Protein AF-A0A964W5Y8-F1 (afdb_monomer_lite)

Foldseek 3Di:
DPFDKDWQWWWDAPFKIKTWIWTDDPVRDTDIWIWIQGPVVLAIDTDDDDDPDDDDDDPDGHDPPCPDPDQAWDWDQDPNDTTIIGTDDSVPPDPSNVVNVVVVVVVVVD

Sequence (110 aa):
MTKECEIVYYLDNHDLAIIEVEQGSSNGLRNILWFVYHKTTQTISRFSFRPKNGARGRKIKKGFLRLTQNPGKYSIEIDTQLLDFTEQHPHNVPVGAKQNIEKYLLNAVV

pLDDT: mean 74.06, std 17.83, range [37.59, 93.69]

Secondary structure (DSSP, 8-state):
----EEEEEEEE-SSEEEEEEEE--TTS--EEEEEEEETTTTEEEEE----SS--PPPS--S-S----SS--EEEEEETTEEEEEEE--GGGS-HHHHHHHHHHHHHTT-

Structure (mmCIF, N/CA/C/O backbone):
data_AF-A0A964W5Y8-F1
#
_entry.id   AF-A0A964W5Y8-F1
#
loop_
_atom_site.group_PDB
_atom_site.id
_atom_site.type_symbol
_atom_site.label_atom_id
_atom_site.label_alt_id
_atom_site.label_comp_id
_atom_site.label_asym_id
_atom_site.label_entity_id
_atom_site.label_seq_id
_atom_site.pdbx_PDB_ins_code
_atom_site.Cartn_x
_atom_site.Cartn_y
_atom_site.Cartn_z
_atom_site.occupancy
_atom_site.B_iso_or_equiv
_atom_site.auth_seq_id
_atom_site.auth_comp_id
_atom_site.auth_asym_id
_atom_site.auth_atom_id
_atom_site.pdbx_PDB_model_num
ATOM 1 N N . MET A 1 1 ? 22.808 -10.531 -0.322 1.00 40.03 1 MET A N 1
ATOM 2 C CA . MET A 1 1 ? 22.417 -9.453 -1.255 1.00 40.03 1 MET A CA 1
ATOM 3 C C . MET A 1 1 ? 21.064 -8.929 -0.814 1.00 40.03 1 MET A C 1
ATOM 5 O O . MET A 1 1 ? 20.073 -9.634 -0.958 1.00 40.03 1 MET A O 1
ATOM 9 N N . THR A 1 2 ? 21.031 -7.755 -0.192 1.00 48.47 2 THR A N 1
ATOM 10 C CA . THR A 1 2 ? 19.792 -7.033 0.113 1.00 48.47 2 THR A CA 1
ATOM 11 C C . THR A 1 2 ? 19.124 -6.694 -1.214 1.00 48.47 2 THR A C 1
ATOM 13 O O . THR A 1 2 ? 19.706 -5.996 -2.038 1.00 48.47 2 THR A O 1
ATOM 16 N N . LYS A 1 3 ? 17.948 -7.269 -1.479 1.00 56.50 3 LYS A N 1
ATOM 17 C CA . LYS A 1 3 ? 17.172 -6.931 -2.676 1.00 56.50 3 LYS A CA 1
ATOM 18 C C . LYS A 1 3 ? 16.825 -5.445 -2.595 1.00 56.50 3 LYS A C 1
ATOM 20 O O . LYS A 1 3 ? 16.163 -5.040 -1.642 1.00 56.50 3 LYS A O 1
ATOM 25 N N . GLU A 1 4 ? 17.286 -4.650 -3.556 1.00 69.06 4 GLU A N 1
ATOM 26 C CA . GLU A 1 4 ? 16.912 -3.238 -3.655 1.00 69.06 4 GLU A CA 1
ATOM 27 C C . GLU A 1 4 ? 15.387 -3.141 -3.783 1.00 69.06 4 GLU A C 1
ATOM 29 O O . GLU A 1 4 ? 14.785 -3.811 -4.628 1.00 69.06 4 GLU A O 1
ATOM 34 N N . CYS A 1 5 ? 14.761 -2.368 -2.897 1.00 75.75 5 CYS A N 1
ATOM 35 C CA . CYS A 1 5 ? 13.323 -2.129 -2.893 1.00 75.75 5 CYS A CA 1
ATOM 36 C C . CYS A 1 5 ? 13.071 -0.625 -3.035 1.00 75.75 5 CYS A C 1
ATOM 38 O O . CYS A 1 5 ? 13.659 0.169 -2.303 1.00 75.75 5 CYS A O 1
ATOM 40 N N . GLU A 1 6 ? 12.195 -0.238 -3.959 1.00 82.88 6 GLU A N 1
ATOM 41 C CA . GLU A 1 6 ? 11.818 1.153 -4.226 1.00 82.88 6 GLU A CA 1
ATOM 42 C C . GLU A 1 6 ? 10.302 1.299 -4.050 1.00 82.88 6 GLU A C 1
ATOM 44 O O . GLU A 1 6 ? 9.528 0.493 -4.567 1.00 82.88 6 GLU A O 1
ATOM 49 N N . ILE A 1 7 ? 9.852 2.325 -3.322 1.00 83.50 7 ILE A N 1
ATOM 50 C CA . ILE A 1 7 ? 8.432 2.696 -3.316 1.00 83.50 7 ILE A CA 1
ATOM 51 C C . ILE A 1 7 ? 8.158 3.478 -4.597 1.00 83.50 7 ILE A C 1
ATOM 53 O O . ILE A 1 7 ? 8.746 4.537 -4.815 1.00 83.50 7 ILE A O 1
ATOM 57 N N . VAL A 1 8 ? 7.246 2.973 -5.422 1.00 82.44 8 VAL A N 1
ATOM 58 C CA . VAL A 1 8 ? 7.000 3.505 -6.772 1.00 82.44 8 VAL A CA 1
ATOM 59 C C . VAL A 1 8 ? 5.618 4.132 -6.935 1.00 82.44 8 VAL A C 1
ATOM 61 O O . VAL A 1 8 ? 5.401 4.869 -7.899 1.00 82.44 8 VAL A O 1
ATOM 64 N N . TYR A 1 9 ? 4.700 3.886 -5.995 1.00 84.06 9 TYR A N 1
ATOM 65 C CA . TYR A 1 9 ? 3.364 4.477 -5.998 1.00 84.06 9 TYR A CA 1
ATOM 66 C C . TYR A 1 9 ? 2.822 4.664 -4.581 1.00 84.06 9 TYR A C 1
ATOM 68 O O . TYR A 1 9 ? 3.043 3.815 -3.714 1.00 84.06 9 TYR A O 1
ATOM 76 N N . TYR A 1 10 ? 2.115 5.772 -4.354 1.00 88.50 10 TYR A N 1
ATOM 77 C CA . TYR A 1 10 ? 1.538 6.116 -3.060 1.00 88.50 10 TYR A CA 1
ATOM 78 C C . TYR A 1 10 ? 0.201 6.840 -3.240 1.00 88.50 10 TYR A C 1
ATOM 80 O O . TYR A 1 10 ? 0.139 7.945 -3.782 1.00 88.50 10 TYR A O 1
ATOM 88 N N . LEU A 1 11 ? -0.859 6.195 -2.765 1.00 89.88 11 LEU A N 1
ATOM 89 C CA . LEU A 1 11 ? -2.195 6.756 -2.645 1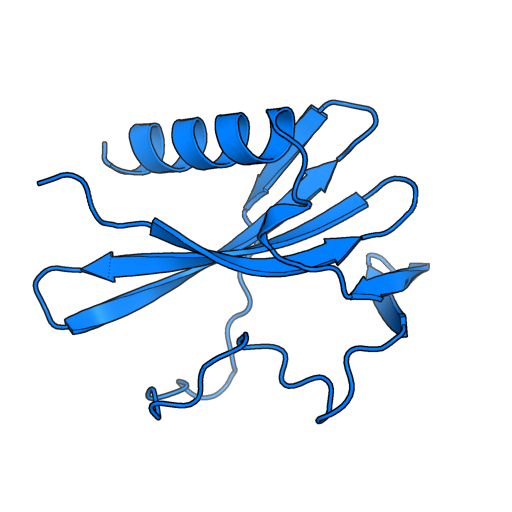.00 89.88 11 LEU A CA 1
ATOM 90 C C . LEU A 1 11 ? -2.518 6.971 -1.179 1.00 89.88 11 LEU A C 1
ATOM 92 O O . LEU A 1 11 ? -2.393 6.048 -0.373 1.00 89.88 11 LEU A O 1
ATOM 96 N N . ASP A 1 12 ? -2.979 8.170 -0.859 1.00 91.56 12 ASP A N 1
ATOM 97 C CA . ASP A 1 12 ? -3.261 8.568 0.508 1.00 91.56 12 ASP A CA 1
ATOM 98 C C . ASP A 1 12 ? -4.730 8.943 0.708 1.00 91.56 12 ASP A C 1
ATOM 100 O O . ASP A 1 12 ? -5.296 9.726 -0.055 1.00 91.56 12 ASP A O 1
ATOM 104 N N . ASN A 1 13 ? -5.336 8.392 1.753 1.00 91.94 13 ASN A N 1
ATOM 105 C CA . ASN A 1 13 ? -6.650 8.745 2.282 1.00 91.94 13 ASN A CA 1
ATOM 106 C C . ASN A 1 13 ? -6.500 9.087 3.778 1.00 91.94 13 ASN A C 1
ATOM 108 O O . ASN A 1 13 ? -5.456 8.847 4.378 1.00 91.94 13 ASN A O 1
ATOM 112 N N . HIS A 1 14 ? -7.516 9.679 4.406 1.00 89.44 14 HIS A N 1
ATOM 113 C CA . HIS A 1 14 ? -7.458 10.072 5.818 1.00 89.44 14 HIS A CA 1
ATOM 114 C C . HIS A 1 14 ? -7.106 8.922 6.785 1.00 89.44 14 HIS A C 1
ATOM 116 O O . HIS A 1 14 ? -6.340 9.162 7.716 1.00 89.44 14 HIS A O 1
ATOM 122 N N . ASP A 1 15 ? -7.594 7.697 6.552 1.00 90.69 15 ASP A N 1
ATOM 123 C CA . ASP A 1 15 ? -7.361 6.542 7.442 1.00 90.69 15 ASP A CA 1
ATOM 124 C C . ASP A 1 15 ? -6.430 5.480 6.831 1.00 90.69 15 ASP A C 1
ATOM 126 O O . ASP A 1 15 ? -5.667 4.814 7.534 1.00 90.69 15 ASP A O 1
ATOM 130 N N . LEU A 1 16 ? -6.431 5.355 5.503 1.00 92.00 16 LEU A N 1
ATOM 131 C CA . LEU A 1 16 ? -5.698 4.314 4.785 1.00 92.00 16 LEU A CA 1
ATOM 132 C C . LEU A 1 16 ? -4.692 4.900 3.799 1.00 92.00 16 LEU A C 1
ATOM 134 O O . LEU A 1 16 ? -4.885 5.974 3.235 1.00 92.00 16 LEU A O 1
ATOM 138 N N . ALA A 1 17 ? -3.640 4.140 3.530 1.00 91.94 17 ALA A N 1
ATOM 139 C CA . ALA A 1 17 ? -2.705 4.399 2.448 1.00 91.94 17 ALA A CA 1
ATOM 140 C C . ALA A 1 17 ? -2.488 3.131 1.624 1.00 91.94 17 ALA A C 1
ATOM 142 O O . ALA A 1 17 ? -2.314 2.049 2.183 1.00 91.94 17 ALA A O 1
ATOM 143 N N . ILE A 1 18 ? -2.457 3.265 0.300 1.00 90.94 18 ILE A N 1
ATOM 144 C CA . ILE A 1 18 ? -2.112 2.175 -0.614 1.00 90.94 18 ILE A CA 1
ATOM 145 C C . ILE A 1 18 ? -0.731 2.461 -1.192 1.00 90.94 18 ILE A C 1
ATOM 147 O O . ILE A 1 18 ? -0.478 3.535 -1.738 1.00 90.94 18 ILE A O 1
ATOM 151 N N . ILE A 1 19 ? 0.173 1.496 -1.049 1.00 90.31 19 ILE A N 1
ATOM 152 C CA . ILE A 1 19 ? 1.588 1.653 -1.376 1.00 90.31 19 ILE A CA 1
ATOM 153 C C . ILE A 1 19 ? 2.012 0.523 -2.312 1.00 90.31 19 ILE A C 1
ATOM 155 O O . ILE A 1 19 ? 1.815 -0.655 -2.003 1.00 90.31 19 ILE A O 1
ATOM 159 N N . GLU A 1 20 ? 2.623 0.887 -3.437 1.00 87.25 20 GLU A N 1
ATOM 160 C CA . GLU A 1 20 ? 3.270 -0.057 -4.348 1.00 87.25 20 GLU A CA 1
ATOM 161 C C . GLU A 1 20 ? 4.782 -0.034 -4.133 1.00 87.25 20 GLU A C 1
ATOM 163 O O . GLU A 1 20 ? 5.422 1.023 -4.149 1.00 87.25 20 GLU A O 1
ATOM 168 N N . VAL A 1 21 ? 5.348 -1.224 -3.968 1.00 84.75 21 VAL A N 1
ATOM 169 C CA . VAL A 1 21 ? 6.778 -1.447 -3.784 1.00 84.75 21 VAL A CA 1
ATOM 170 C C . VAL A 1 21 ? 7.290 -2.319 -4.919 1.00 84.75 21 VAL A C 1
ATOM 172 O O . VAL A 1 21 ? 6.787 -3.420 -5.154 1.00 84.75 21 VAL A O 1
ATOM 175 N N . GLU A 1 22 ? 8.323 -1.837 -5.596 1.00 81.00 22 GLU A N 1
ATOM 176 C CA . GLU A 1 22 ? 9.092 -2.600 -6.566 1.00 81.00 22 GLU A CA 1
ATOM 177 C C . GLU A 1 22 ? 10.291 -3.238 -5.857 1.00 81.00 22 GLU A C 1
ATOM 179 O O . GLU A 1 22 ? 11.125 -2.545 -5.281 1.00 81.00 22 GLU A O 1
ATOM 184 N N . GLN A 1 23 ? 10.382 -4.566 -5.900 1.00 76.31 23 GLN A N 1
ATOM 185 C CA . GLN A 1 23 ? 11.525 -5.326 -5.405 1.00 76.31 23 GLN A CA 1
ATOM 186 C C . GLN A 1 23 ? 12.340 -5.859 -6.587 1.00 76.31 23 GLN A C 1
ATOM 188 O O . GLN A 1 23 ? 11.848 -6.644 -7.410 1.00 76.31 23 GLN A O 1
ATOM 193 N N . GLY A 1 24 ? 13.613 -5.469 -6.649 1.00 63.66 24 GLY A N 1
ATOM 194 C CA . GLY A 1 24 ? 14.572 -6.015 -7.601 1.00 63.66 24 GLY A CA 1
ATOM 195 C C . GLY A 1 24 ? 14.876 -7.490 -7.315 1.00 63.66 24 GLY A C 1
ATOM 196 O O . GLY A 1 24 ? 15.020 -7.901 -6.160 1.00 63.66 24 GLY A O 1
ATOM 197 N N . SER A 1 25 ? 15.006 -8.305 -8.366 1.00 60.28 25 SER A N 1
ATOM 198 C CA . SER A 1 25 ? 15.627 -9.630 -8.265 1.00 60.28 25 SER A CA 1
ATOM 199 C C . SER A 1 25 ? 16.859 -9.727 -9.156 1.00 60.28 25 SER A C 1
ATOM 201 O O . SER A 1 25 ? 16.931 -9.099 -10.215 1.00 60.28 25 SER A O 1
ATOM 203 N N . SER A 1 26 ? 17.805 -10.570 -8.740 1.00 54.12 26 SER A N 1
ATOM 204 C CA . SER A 1 26 ? 19.036 -10.889 -9.473 1.00 54.12 26 SER A CA 1
ATOM 205 C C . SER A 1 26 ? 18.789 -11.417 -10.890 1.00 54.12 26 SER A C 1
ATOM 207 O O . SER A 1 26 ? 19.679 -11.349 -11.728 1.00 54.12 26 SER A O 1
ATOM 209 N N . ASN A 1 27 ? 17.580 -11.912 -11.175 1.00 54.28 27 ASN A N 1
ATOM 210 C CA . ASN A 1 27 ? 17.240 -12.584 -12.430 1.00 54.28 27 ASN A CA 1
ATOM 211 C C . ASN A 1 27 ? 16.431 -11.681 -13.381 1.00 54.28 27 ASN A C 1
ATOM 213 O O . ASN A 1 27 ? 15.794 -12.170 -14.311 1.00 54.28 27 ASN A O 1
ATOM 217 N N . GLY A 1 28 ? 16.388 -10.368 -13.129 1.00 49.44 28 GLY A N 1
ATOM 218 C CA . GLY A 1 28 ? 15.680 -9.394 -13.970 1.00 49.44 28 GLY A CA 1
ATOM 219 C C . GLY A 1 28 ? 14.154 -9.389 -13.810 1.00 49.44 28 GLY A C 1
ATOM 220 O O . GLY A 1 28 ? 13.487 -8.504 -14.349 1.00 49.44 28 GLY A O 1
ATOM 221 N N . LEU A 1 29 ? 13.588 -10.324 -13.039 1.00 50.94 29 LEU A N 1
ATOM 222 C CA . LEU A 1 29 ? 12.179 -10.300 -12.656 1.00 50.94 29 LEU A CA 1
ATOM 223 C C . LEU A 1 29 ? 11.981 -9.263 -11.549 1.00 50.94 29 LEU A C 1
ATOM 225 O O . LEU A 1 29 ? 12.498 -9.423 -10.443 1.00 50.94 29 LEU A O 1
ATOM 229 N N . ARG A 1 30 ? 11.245 -8.197 -11.861 1.00 66.56 30 ARG A N 1
ATOM 230 C CA . ARG A 1 30 ? 10.791 -7.188 -10.898 1.00 66.56 30 ARG A CA 1
ATOM 231 C C . ARG A 1 30 ? 9.541 -7.726 -10.219 1.00 66.56 30 ARG A C 1
ATOM 233 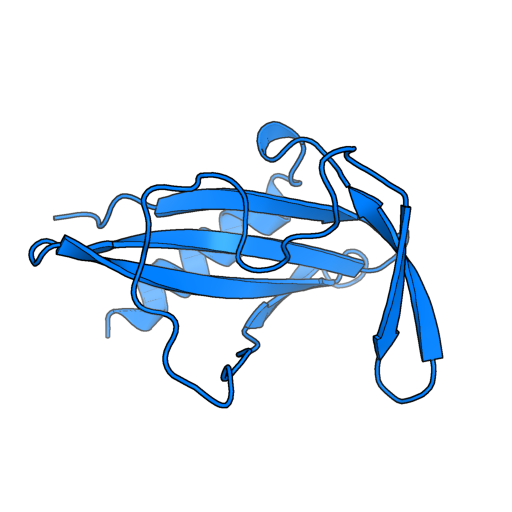O O . ARG A 1 30 ? 8.548 -7.994 -10.896 1.00 66.56 30 ARG A O 1
ATOM 240 N N . ASN A 1 31 ? 9.612 -7.943 -8.910 1.00 73.19 31 ASN A N 1
ATOM 241 C CA . ASN A 1 31 ? 8.447 -8.346 -8.136 1.00 73.19 31 ASN A CA 1
ATOM 242 C C . ASN A 1 31 ? 7.747 -7.085 -7.634 1.00 73.19 31 ASN A C 1
ATOM 244 O O . ASN A 1 31 ? 8.401 -6.218 -7.060 1.00 73.19 31 ASN A O 1
ATOM 248 N N . ILE A 1 32 ? 6.441 -6.976 -7.857 1.00 77.38 32 ILE A N 1
ATOM 249 C CA . ILE A 1 32 ? 5.664 -5.820 -7.413 1.00 77.38 32 ILE A CA 1
ATOM 250 C C . ILE A 1 32 ? 4.741 -6.255 -6.286 1.00 77.38 32 ILE A C 1
ATOM 252 O O . ILE A 1 32 ? 3.974 -7.212 -6.413 1.00 77.38 32 ILE A O 1
ATOM 256 N N . LEU A 1 33 ? 4.850 -5.548 -5.169 1.00 83.75 33 LEU A N 1
ATOM 257 C CA . LEU A 1 33 ? 4.124 -5.817 -3.942 1.00 83.75 33 LEU A CA 1
ATOM 258 C C . LEU A 1 33 ? 3.234 -4.628 -3.616 1.00 83.75 33 LEU A C 1
ATOM 260 O O . LEU A 1 33 ? 3.657 -3.478 -3.698 1.00 83.75 33 LEU A O 1
ATOM 264 N N . TRP A 1 34 ? 2.005 -4.932 -3.223 1.00 86.56 34 TRP A N 1
ATOM 265 C CA . TRP A 1 34 ? 1.019 -3.942 -2.839 1.00 86.56 34 TRP A CA 1
ATOM 266 C C . TRP A 1 34 ? 0.695 -4.072 -1.360 1.00 86.56 34 TRP A C 1
ATOM 268 O O . TRP A 1 34 ? 0.466 -5.175 -0.848 1.00 86.56 34 TRP A O 1
ATOM 278 N N . PHE A 1 35 ? 0.660 -2.931 -0.687 1.00 90.19 35 PHE A N 1
ATOM 279 C CA . PHE A 1 35 ? 0.396 -2.843 0.736 1.00 90.19 35 PHE A CA 1
ATOM 280 C C . PHE A 1 35 ? -0.718 -1.847 1.026 1.00 90.19 35 PHE A C 1
ATOM 282 O O . PHE A 1 35 ? -0.777 -0.781 0.416 1.00 90.19 35 PHE A O 1
ATOM 289 N N . VAL A 1 36 ? -1.563 -2.196 1.991 1.00 91.88 36 VAL A N 1
ATOM 290 C CA . VAL A 1 36 ? -2.463 -1.265 2.668 1.00 91.88 36 VAL A CA 1
ATOM 291 C C . VAL A 1 36 ? -1.851 -0.942 4.021 1.00 91.88 36 VAL A C 1
ATOM 293 O O . VAL A 1 36 ? -1.570 -1.847 4.808 1.00 91.88 36 VAL A O 1
ATOM 296 N N . TYR A 1 37 ? -1.625 0.338 4.282 1.00 93.69 37 TYR A N 1
ATOM 297 C CA . TYR A 1 37 ? -1.205 0.849 5.576 1.00 93.69 37 TYR A CA 1
ATOM 298 C C . TYR A 1 37 ? -2.396 1.501 6.276 1.00 93.69 37 TYR A C 1
ATOM 300 O O . TYR A 1 37 ? -2.989 2.442 5.751 1.00 93.69 37 TYR A O 1
ATOM 308 N N . HIS A 1 38 ? -2.730 1.000 7.462 1.00 93.19 38 HIS A N 1
ATOM 309 C CA . HIS A 1 38 ? -3.763 1.559 8.326 1.00 93.19 38 HIS A CA 1
ATOM 310 C C . HIS A 1 38 ? -3.114 2.584 9.254 1.00 93.19 38 HIS A C 1
ATOM 312 O O . HIS A 1 38 ? -2.288 2.223 10.096 1.00 93.19 38 HIS A O 1
ATOM 318 N N . LYS A 1 39 ? -3.457 3.865 9.100 1.00 92.06 39 LYS A N 1
ATOM 319 C CA . LYS A 1 39 ? -2.794 4.960 9.825 1.00 92.06 39 LYS A CA 1
ATOM 320 C C . LYS A 1 39 ? -3.113 4.934 11.315 1.00 92.06 39 LYS A C 1
ATOM 322 O O . LYS A 1 39 ? -2.213 5.137 12.126 1.00 92.06 39 LYS A O 1
ATOM 327 N N . THR A 1 40 ? -4.363 4.628 11.662 1.00 90.69 40 THR A N 1
ATOM 328 C CA . THR A 1 40 ? -4.842 4.590 13.051 1.00 90.69 40 THR A CA 1
ATOM 329 C C . THR A 1 40 ? -4.131 3.515 13.875 1.00 90.69 40 THR A C 1
ATOM 331 O O . THR A 1 40 ? -3.640 3.783 14.968 1.00 90.69 40 THR A O 1
ATOM 334 N N . THR A 1 41 ? -4.020 2.300 13.338 1.00 92.38 41 THR A N 1
ATOM 335 C CA . THR A 1 41 ? -3.370 1.165 14.015 1.00 92.38 41 THR A CA 1
ATOM 336 C C . THR A 1 41 ? -1.873 1.072 13.728 1.00 92.38 41 THR A C 1
ATOM 338 O O . THR A 1 41 ? -1.185 0.256 14.334 1.00 92.38 41 THR A O 1
ATOM 341 N N . GLN A 1 42 ? -1.366 1.875 12.788 1.00 91.62 42 GLN A N 1
ATOM 342 C CA . GLN A 1 42 ? -0.010 1.795 12.248 1.00 91.62 42 GLN A CA 1
ATOM 343 C C . GLN A 1 42 ? 0.380 0.380 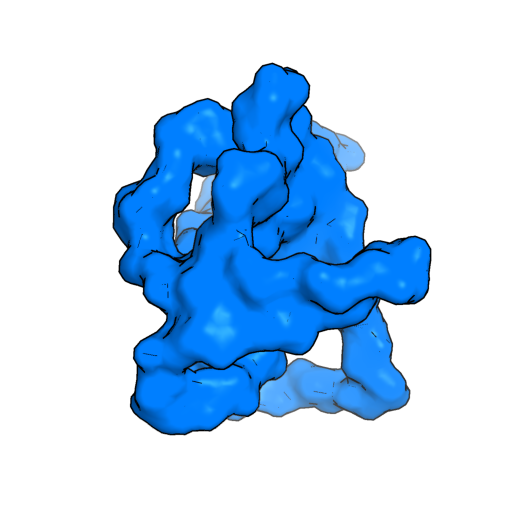11.801 1.00 91.62 42 GLN A C 1
ATOM 345 O O . GLN A 1 42 ? 1.521 -0.048 11.980 1.00 91.62 42 GLN A O 1
ATOM 350 N N . THR A 1 43 ? -0.556 -0.355 11.202 1.00 90.62 43 THR A N 1
ATOM 351 C CA . THR A 1 43 ? -0.331 -1.719 10.709 1.00 90.62 43 THR A CA 1
ATOM 352 C C . THR A 1 43 ? -0.263 -1.754 9.191 1.00 90.62 43 THR A C 1
ATOM 354 O O . THR A 1 43 ? -0.794 -0.880 8.507 1.00 90.62 43 THR A O 1
ATOM 357 N N . ILE A 1 44 ? 0.402 -2.778 8.655 1.00 91.44 44 ILE A N 1
ATOM 358 C CA . ILE A 1 44 ? 0.472 -3.014 7.218 1.00 91.44 44 ILE A CA 1
ATOM 359 C C . ILE A 1 44 ? -0.073 -4.391 6.861 1.00 91.44 44 ILE A C 1
ATOM 361 O O . ILE A 1 44 ? 0.236 -5.382 7.522 1.00 91.44 44 ILE A O 1
ATOM 365 N N . SER A 1 45 ? -0.839 -4.443 5.780 1.00 89.62 45 SER A N 1
ATOM 366 C CA . SER A 1 45 ? -1.401 -5.666 5.221 1.00 89.62 45 SER A CA 1
ATOM 367 C C . SER A 1 45 ? -0.978 -5.779 3.766 1.00 89.62 45 SER A C 1
ATOM 369 O O . SER A 1 45 ? -1.133 -4.836 2.988 1.00 89.62 45 SER A O 1
ATOM 371 N N . ARG A 1 46 ? -0.432 -6.933 3.372 1.00 87.25 46 ARG A N 1
ATOM 372 C CA . ARG A 1 46 ? -0.152 -7.204 1.959 1.00 87.25 46 ARG A CA 1
ATOM 373 C C . ARG A 1 46 ? -1.449 -7.582 1.264 1.00 87.25 46 ARG A C 1
ATOM 375 O O . ARG A 1 46 ? -2.179 -8.442 1.752 1.00 87.25 46 ARG A O 1
ATOM 382 N N . PHE A 1 47 ? -1.670 -7.038 0.079 1.00 78.31 47 PHE A N 1
ATOM 383 C CA . PHE A 1 47 ? -2.707 -7.529 -0.816 1.00 78.31 47 PHE A CA 1
ATOM 384 C C . PHE A 1 47 ? -2.119 -7.823 -2.196 1.00 78.31 47 PHE A C 1
ATOM 386 O O . PHE A 1 47 ? -0.955 -7.541 -2.482 1.00 78.31 47 PHE A O 1
ATOM 393 N N . SER A 1 48 ? -2.865 -8.536 -3.033 1.00 68.25 48 SER A N 1
ATOM 394 C CA . SER A 1 48 ? -2.367 -8.987 -4.333 1.00 68.25 48 SER A CA 1
ATOM 395 C C . SER A 1 48 ? -3.393 -8.710 -5.414 1.00 68.25 48 SER A C 1
ATOM 397 O O . SER A 1 48 ? -4.436 -9.357 -5.459 1.00 68.25 48 SER A O 1
ATOM 399 N N . PHE A 1 49 ? -3.053 -7.814 -6.337 1.00 63.34 49 PHE A N 1
ATOM 400 C CA . PHE A 1 49 ? -3.713 -7.762 -7.632 1.00 63.34 49 PHE A CA 1
ATOM 401 C C . PHE A 1 49 ? -3.190 -8.918 -8.484 1.00 63.34 49 PHE A C 1
ATOM 403 O O . PHE A 1 49 ? -2.010 -8.959 -8.832 1.00 63.34 49 PHE A O 1
ATOM 410 N N . ARG A 1 50 ? -4.053 -9.874 -8.833 1.00 50.94 50 ARG A N 1
ATOM 411 C CA . ARG A 1 50 ? -3.753 -10.822 -9.912 1.00 50.94 50 ARG A CA 1
ATOM 412 C C . ARG A 1 50 ? -4.369 -10.275 -11.197 1.00 50.94 50 ARG A C 1
ATOM 414 O O . ARG A 1 50 ? -5.578 -10.422 -11.374 1.00 50.94 50 ARG A O 1
ATOM 421 N N . PRO A 1 51 ? -3.594 -9.640 -12.095 1.00 48.44 51 PRO A N 1
ATOM 422 C CA . PRO A 1 51 ? -4.120 -9.318 -13.410 1.00 48.44 51 PRO A CA 1
ATOM 423 C C . PRO A 1 51 ? -4.515 -10.627 -14.099 1.00 48.44 51 PRO A C 1
ATOM 425 O O . PRO A 1 51 ? -3.742 -11.584 -14.118 1.00 48.44 51 PRO A O 1
ATOM 428 N N . LYS A 1 52 ? -5.730 -10.673 -14.657 1.00 44.06 52 LYS A N 1
ATOM 429 C CA . LYS A 1 52 ? -6.280 -11.872 -15.316 1.00 44.06 52 LYS A CA 1
ATOM 430 C C . LYS A 1 52 ? -5.381 -12.380 -16.456 1.00 44.06 52 LYS A C 1
ATOM 432 O O . LYS A 1 52 ? -5.380 -13.571 -16.732 1.00 44.06 52 LYS A O 1
ATOM 437 N N . ASN A 1 53 ? -4.579 -11.491 -17.052 1.00 45.31 53 ASN A N 1
ATOM 438 C CA . ASN A 1 53 ? -3.599 -11.793 -18.089 1.00 45.31 53 ASN A CA 1
ATOM 439 C C . ASN A 1 53 ? -2.226 -11.243 -17.673 1.00 45.31 53 ASN A C 1
ATOM 441 O O . ASN A 1 53 ? -2.097 -10.052 -17.394 1.00 45.31 53 ASN A O 1
ATOM 445 N N . GLY A 1 54 ? -1.215 -12.116 -17.609 1.00 44.28 54 GLY A N 1
ATOM 446 C CA . GLY A 1 54 ? 0.124 -11.811 -17.101 1.00 44.28 54 GLY A CA 1
ATOM 447 C C . GLY A 1 54 ? 0.730 -10.556 -17.726 1.00 44.28 54 GLY A C 1
ATOM 448 O O . GLY A 1 54 ? 1.044 -10.522 -18.917 1.00 44.28 54 GLY A O 1
ATOM 449 N N . ALA A 1 55 ? 0.911 -9.519 -16.913 1.00 47.94 55 ALA A N 1
ATOM 450 C CA . ALA A 1 55 ? 1.510 -8.279 -17.360 1.00 47.94 55 ALA A CA 1
ATOM 451 C C . ALA A 1 55 ? 3.022 -8.481 -17.547 1.00 47.94 55 ALA A C 1
ATOM 453 O O . ALA A 1 55 ? 3.801 -8.459 -16.596 1.00 47.94 55 ALA A O 1
ATOM 454 N N . ARG A 1 56 ? 3.446 -8.725 -18.791 1.00 45.25 56 ARG A N 1
ATOM 455 C CA . ARG A 1 56 ? 4.867 -8.735 -19.160 1.00 45.25 56 ARG A CA 1
ATOM 456 C C . ARG A 1 56 ? 5.368 -7.293 -19.220 1.00 45.25 56 ARG A C 1
ATOM 458 O O . ARG A 1 56 ? 4.855 -6.482 -19.991 1.00 45.25 56 ARG A O 1
ATOM 465 N N . GLY A 1 57 ? 6.357 -6.994 -18.379 1.00 43.84 57 GLY A N 1
ATOM 466 C CA . GLY A 1 57 ? 6.905 -5.660 -18.163 1.00 43.84 57 GLY A CA 1
ATOM 467 C C . GLY A 1 57 ? 7.386 -4.982 -19.446 1.00 43.84 57 GLY A C 1
ATOM 468 O O . GLY A 1 57 ? 8.341 -5.418 -20.085 1.00 43.84 57 GLY A O 1
ATOM 469 N N . ARG A 1 58 ? 6.752 -3.858 -19.785 1.00 37.81 58 ARG A N 1
ATOM 470 C CA . ARG A 1 58 ? 7.390 -2.792 -20.564 1.00 37.81 58 ARG A CA 1
ATOM 471 C C . ARG A 1 58 ? 8.073 -1.840 -19.580 1.00 37.81 58 ARG A C 1
ATOM 473 O O . ARG A 1 58 ? 7.550 -1.623 -18.492 1.00 37.81 58 ARG A O 1
ATOM 480 N N . LYS A 1 59 ? 9.213 -1.252 -19.972 1.00 42.16 59 LYS A N 1
ATOM 481 C CA . LYS A 1 59 ? 9.883 -0.143 -19.261 1.00 42.16 59 LYS A CA 1
ATOM 482 C C . LYS A 1 59 ? 8.978 1.099 -19.245 1.00 42.16 59 LYS A C 1
ATOM 484 O O . LYS A 1 59 ? 9.194 2.042 -19.997 1.00 42.16 59 LYS A O 1
ATOM 489 N N . ILE A 1 60 ? 7.935 1.081 -18.430 1.00 39.47 60 ILE A N 1
ATOM 490 C CA . ILE A 1 60 ? 7.037 2.209 -18.215 1.00 39.47 60 ILE A CA 1
ATOM 491 C C . ILE A 1 60 ? 7.030 2.398 -16.701 1.00 39.47 60 I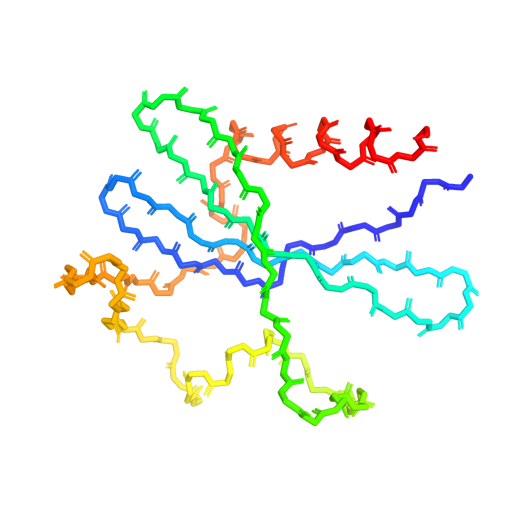LE A C 1
ATOM 493 O O . ILE A 1 60 ? 6.417 1.617 -15.984 1.00 39.47 60 ILE A O 1
ATOM 497 N N . LYS A 1 61 ? 7.827 3.353 -16.207 1.00 46.94 61 LYS A N 1
ATOM 498 C CA . LYS A 1 61 ? 7.839 3.711 -14.782 1.00 46.94 61 LYS A CA 1
ATOM 499 C C . LYS A 1 61 ? 6.486 4.325 -14.382 1.00 46.94 61 LYS A C 1
ATOM 501 O O . LYS A 1 61 ? 5.869 5.004 -15.202 1.00 46.94 61 LYS A O 1
ATOM 506 N N . LYS A 1 62 ? 6.162 4.150 -13.092 1.00 44.78 62 LYS A N 1
ATOM 507 C CA . LYS A 1 62 ? 4.962 4.533 -12.318 1.00 44.78 62 LYS A CA 1
ATOM 508 C C . LYS A 1 62 ? 3.824 3.516 -12.351 1.00 44.78 62 LYS A C 1
ATOM 510 O O . LYS A 1 62 ? 2.919 3.650 -13.162 1.00 44.78 62 LYS A O 1
ATOM 515 N N . GLY A 1 63 ? 3.893 2.570 -11.416 1.00 50.12 63 GLY A N 1
ATOM 516 C CA . GLY A 1 63 ? 2.761 1.816 -10.886 1.00 50.12 63 GLY A CA 1
ATOM 517 C C . GLY A 1 63 ? 2.023 0.881 -11.849 1.00 50.12 63 GLY A C 1
ATOM 518 O O . GLY A 1 63 ? 1.836 1.170 -13.030 1.00 50.12 63 GLY A O 1
ATOM 519 N N . PHE A 1 64 ? 1.524 -0.250 -11.354 1.00 52.56 64 PHE A N 1
ATOM 520 C CA . PHE A 1 64 ? 0.579 -1.062 -12.134 1.00 52.56 64 PHE A CA 1
ATOM 521 C C . PHE A 1 64 ? -0.784 -0.373 -12.293 1.00 52.56 64 PHE A C 1
ATOM 523 O O . PHE A 1 64 ? -1.465 -0.604 -13.297 1.00 52.56 64 PHE A O 1
ATOM 530 N N . LEU A 1 65 ? -1.170 0.510 -11.360 1.00 54.47 65 LEU A N 1
ATOM 531 C CA . LEU A 1 65 ? -2.300 1.409 -11.582 1.00 54.47 65 LEU A CA 1
ATOM 532 C C . LEU A 1 65 ? -1.874 2.543 -12.515 1.00 54.47 65 LEU A C 1
ATOM 534 O O . LEU A 1 65 ? -1.363 3.581 -12.105 1.00 54.47 65 LEU A O 1
ATOM 538 N N . ARG A 1 66 ? -2.140 2.347 -13.806 1.00 51.16 66 ARG A N 1
ATOM 539 C CA . ARG A 1 66 ? -2.081 3.401 -14.819 1.00 51.16 66 ARG A CA 1
ATOM 540 C C . ARG A 1 66 ? -3.285 4.338 -14.659 1.00 51.16 66 ARG A C 1
ATOM 542 O O . ARG A 1 66 ? -4.173 4.373 -15.509 1.00 51.16 66 ARG A O 1
ATOM 549 N N . LEU A 1 67 ? -3.344 5.080 -13.559 1.00 49.59 67 LEU A N 1
ATOM 550 C CA . LEU A 1 67 ? -4.396 6.061 -13.331 1.00 49.59 67 LEU A CA 1
ATOM 551 C C . LEU A 1 67 ? -4.061 7.380 -14.041 1.00 49.59 67 LEU A C 1
ATOM 553 O O . LEU A 1 67 ? -3.739 8.389 -13.440 1.00 49.59 67 LEU A O 1
ATOM 557 N N . THR A 1 68 ? -4.160 7.364 -15.370 1.00 46.34 68 THR A N 1
ATOM 558 C CA . THR A 1 68 ? -3.996 8.537 -16.252 1.00 46.34 68 THR A CA 1
ATOM 559 C C . THR A 1 68 ? -2.625 9.241 -16.173 1.00 46.34 68 THR A C 1
ATOM 561 O O . THR A 1 68 ? -1.747 8.884 -15.398 1.00 46.34 68 THR A O 1
ATOM 564 N N . GLN A 1 69 ? -2.373 10.192 -17.079 1.00 49.53 69 GLN A N 1
ATOM 565 C CA . GLN A 1 69 ? -1.095 10.922 -17.154 1.00 49.53 69 GLN A CA 1
ATOM 566 C C . GLN A 1 69 ? -0.973 12.038 -16.104 1.00 49.53 69 GLN A C 1
ATOM 568 O O . GLN A 1 69 ? 0.098 12.629 -15.972 1.00 49.53 69 GLN A O 1
ATOM 573 N N . ASN A 1 70 ? -2.043 12.300 -15.351 1.00 52.94 70 ASN A N 1
ATOM 574 C CA . ASN A 1 70 ? -2.118 13.372 -14.372 1.00 52.94 70 ASN A CA 1
ATOM 575 C C . ASN A 1 70 ? -2.249 12.755 -12.972 1.00 52.94 70 ASN A C 1
ATOM 577 O O . ASN A 1 70 ? -3.262 12.100 -12.731 1.00 52.94 70 ASN A O 1
ATOM 581 N N . PRO A 1 71 ? -1.282 12.951 -12.055 1.00 60.75 71 PRO A N 1
ATOM 582 C CA . PRO A 1 71 ? -1.461 12.562 -10.658 1.00 60.75 71 PRO A CA 1
ATOM 583 C C . PRO A 1 71 ? -2.748 13.203 -10.122 1.00 60.75 71 PRO A C 1
ATOM 585 O O . PRO A 1 71 ? -2.900 14.426 -10.167 1.00 60.75 71 PRO A O 1
ATOM 588 N N . GLY A 1 72 ? -3.703 12.369 -9.707 1.00 71.88 72 GLY A N 1
ATOM 589 C CA . GLY A 1 72 ? -5.088 12.776 -9.474 1.00 71.88 72 GLY A CA 1
ATOM 590 C C . GLY A 1 72 ? -5.688 12.265 -8.166 1.00 71.88 72 GLY A C 1
ATOM 591 O O . GLY A 1 72 ? -5.046 11.579 -7.370 1.00 71.88 72 GLY A O 1
ATOM 592 N N . LYS A 1 73 ? -6.948 12.645 -7.942 1.00 80.38 73 LYS A N 1
ATOM 593 C CA . LYS A 1 73 ? -7.814 12.043 -6.923 1.00 80.38 73 LYS A CA 1
ATOM 594 C C . LYS A 1 73 ? -8.497 10.818 -7.524 1.00 80.38 73 LYS A C 1
ATOM 596 O O . LYS A 1 73 ? -8.932 10.874 -8.674 1.00 80.38 73 LYS A O 1
ATOM 601 N N . TYR A 1 74 ? -8.614 9.748 -6.752 1.00 80.50 74 TYR A N 1
ATOM 602 C CA . TYR A 1 74 ? -9.166 8.472 -7.195 1.00 80.50 74 TYR A CA 1
ATOM 603 C C . TYR A 1 74 ? -10.150 7.939 -6.179 1.00 80.50 74 TYR A C 1
ATOM 605 O O . TYR A 1 74 ? -9.857 7.951 -4.994 1.00 80.50 74 TYR A O 1
ATOM 613 N N . SER A 1 75 ? -11.262 7.394 -6.642 1.00 79.88 75 SER A N 1
ATOM 614 C CA . SER A 1 75 ? -12.204 6.690 -5.781 1.00 79.88 75 SER A CA 1
ATOM 615 C C . SER A 1 75 ? -12.003 5.187 -5.966 1.00 79.88 75 SER A C 1
ATOM 617 O O . SER A 1 75 ? -12.035 4.687 -7.092 1.00 79.88 75 SER A O 1
ATOM 619 N N . ILE A 1 76 ? -11.745 4.469 -4.876 1.00 80.12 76 ILE A N 1
ATOM 620 C CA . ILE A 1 76 ? -11.526 3.020 -4.861 1.00 80.12 76 ILE A CA 1
ATOM 621 C C . ILE A 1 76 ? -12.628 2.394 -4.018 1.00 80.12 76 ILE A C 1
ATOM 623 O O . ILE A 1 76 ? -12.829 2.779 -2.870 1.00 80.12 76 ILE A O 1
ATOM 627 N N . GLU A 1 77 ? -13.340 1.427 -4.589 1.00 79.94 77 GLU A N 1
ATOM 628 C CA . GLU A 1 77 ? -14.325 0.640 -3.855 1.00 79.94 77 GLU A CA 1
ATOM 629 C C . GLU A 1 77 ? -13.627 -0.481 -3.073 1.00 79.94 77 GLU A C 1
ATOM 631 O O . GLU A 1 77 ? -12.929 -1.315 -3.657 1.00 79.94 77 GLU A O 1
ATOM 636 N N . ILE A 1 78 ? -13.808 -0.495 -1.753 1.00 76.38 78 ILE A N 1
ATOM 637 C CA . ILE A 1 78 ? -13.311 -1.526 -0.836 1.00 76.38 78 ILE A CA 1
ATOM 638 C C . ILE A 1 78 ? -14.495 -1.977 0.015 1.00 76.38 78 ILE A C 1
ATOM 640 O O . ILE A 1 78 ? -15.129 -1.150 0.663 1.00 76.38 78 ILE A O 1
ATOM 644 N N . ASP A 1 79 ? -14.819 -3.271 -0.004 1.00 80.62 79 ASP A N 1
ATOM 645 C CA . ASP A 1 79 ? -15.930 -3.846 0.769 1.00 80.62 79 ASP A CA 1
ATOM 646 C C . ASP A 1 79 ? -17.246 -3.058 0.617 1.00 80.62 79 ASP A C 1
ATOM 648 O O . ASP A 1 79 ? -17.926 -2.759 1.596 1.00 80.62 79 ASP A O 1
ATOM 652 N N . THR A 1 80 ? -17.603 -2.701 -0.624 1.00 81.31 80 THR A N 1
ATOM 653 C CA . THR A 1 80 ? -18.786 -1.891 -1.004 1.00 81.31 80 THR A CA 1
ATOM 654 C C . THR A 1 80 ? -18.769 -0.423 -0.557 1.00 81.31 80 THR A C 1
ATOM 656 O O . THR A 1 80 ? -19.718 0.316 -0.819 1.00 81.31 80 THR A O 1
ATOM 659 N N . GLN A 1 81 ? -17.689 0.037 0.078 1.00 80.44 81 GLN A N 1
ATOM 660 C CA . GLN A 1 81 ? -17.477 1.441 0.418 1.00 80.44 81 GLN A CA 1
ATOM 661 C C . GLN A 1 81 ? -16.602 2.116 -0.632 1.00 80.44 81 GLN A C 1
ATOM 663 O O . GLN A 1 81 ? -15.515 1.639 -0.951 1.00 80.44 81 GLN A O 1
ATOM 668 N N . LEU A 1 82 ? -17.053 3.259 -1.143 1.00 84.56 82 LEU A N 1
ATOM 669 C CA . LEU A 1 82 ? -16.261 4.079 -2.050 1.00 84.56 82 LEU A CA 1
ATOM 670 C C . LEU A 1 82 ? -15.373 5.031 -1.239 1.00 84.56 82 LEU A C 1
ATOM 672 O O . LEU A 1 82 ? -15.878 5.899 -0.528 1.00 84.56 82 LEU A O 1
ATOM 676 N N . LEU A 1 83 ? -14.056 4.860 -1.342 1.00 85.25 83 LEU A N 1
ATOM 677 C CA . LEU A 1 83 ? -13.065 5.644 -0.608 1.00 85.25 83 LEU A CA 1
ATOM 678 C C . LEU A 1 83 ? -12.239 6.511 -1.556 1.00 85.25 83 LEU A C 1
ATOM 680 O O . LEU A 1 83 ? -11.662 6.012 -2.521 1.00 85.25 83 LEU A O 1
ATOM 684 N N . ASP A 1 84 ? -12.128 7.799 -1.240 1.00 88.31 84 ASP A N 1
ATOM 685 C CA . ASP A 1 84 ? -11.352 8.748 -2.037 1.00 88.31 84 ASP A CA 1
ATOM 686 C C . ASP A 1 84 ? -9.890 8.814 -1.585 1.00 88.31 84 ASP A C 1
ATOM 688 O O . ASP A 1 84 ? -9.574 9.145 -0.444 1.00 88.31 84 ASP A O 1
ATOM 692 N N . PHE A 1 85 ? -8.978 8.562 -2.508 1.00 89.06 85 PHE A N 1
ATOM 693 C CA . PHE A 1 85 ? -7.539 8.657 -2.349 1.00 89.06 85 PHE A CA 1
ATOM 694 C C . PHE A 1 85 ? -6.976 9.811 -3.174 1.00 89.06 85 PHE A C 1
ATOM 696 O O . PHE A 1 85 ? -7.501 10.178 -4.223 1.00 89.06 85 PHE A O 1
ATOM 703 N N . THR A 1 86 ? -5.860 10.364 -2.722 1.00 89.00 86 THR A N 1
ATOM 704 C CA . THR A 1 86 ? -5.071 11.351 -3.462 1.00 89.00 86 THR A CA 1
ATOM 705 C C . THR A 1 86 ? -3.704 10.765 -3.774 1.00 89.00 86 THR A C 1
ATOM 707 O O . THR A 1 86 ? -3.045 10.231 -2.881 1.00 89.00 86 THR A O 1
ATOM 710 N N . GLU A 1 87 ? -3.261 10.869 -5.026 1.00 87.12 87 GLU A N 1
ATOM 711 C CA . GLU A 1 87 ? -1.884 10.525 -5.377 1.00 87.12 87 GLU A CA 1
ATOM 712 C C . GLU A 1 87 ? -0.890 11.453 -4.686 1.00 87.12 87 GLU A C 1
ATOM 714 O O . GLU A 1 87 ? -1.036 12.676 -4.700 1.00 87.12 87 GLU A O 1
ATOM 719 N N . GLN A 1 88 ? 0.149 10.865 -4.109 1.00 86.62 88 GLN A N 1
ATOM 720 C CA . GLN A 1 88 ? 1.200 11.582 -3.407 1.00 86.62 88 GLN A CA 1
ATOM 721 C C . GLN A 1 88 ? 2.573 11.171 -3.938 1.00 86.62 88 GLN A C 1
ATOM 723 O O . GLN A 1 88 ? 2.760 10.096 -4.510 1.00 86.62 88 GLN A O 1
ATOM 728 N N . HIS A 1 89 ? 3.574 12.024 -3.717 1.00 85.44 89 HIS A N 1
ATOM 729 C CA . HIS A 1 89 ? 4.949 11.674 -4.058 1.00 85.44 89 HIS A CA 1
ATOM 730 C C . HIS A 1 89 ? 5.427 10.497 -3.179 1.00 85.44 89 HIS A C 1
ATOM 732 O O . HIS A 1 89 ? 5.265 10.577 -1.961 1.00 85.44 89 HIS A O 1
ATOM 738 N N . PRO A 1 90 ? 6.083 9.446 -3.717 1.00 85.62 90 PRO A N 1
ATOM 739 C CA . PRO A 1 90 ? 6.552 8.298 -2.923 1.00 85.62 90 PRO A CA 1
ATOM 740 C C . PRO A 1 90 ? 7.441 8.651 -1.718 1.00 85.62 90 PRO A C 1
ATOM 742 O O . PRO A 1 90 ? 7.445 7.965 -0.698 1.00 85.62 90 PRO A O 1
ATOM 745 N N . HIS A 1 91 ? 8.179 9.760 -1.793 1.00 85.44 91 HIS A N 1
ATOM 746 C CA . HIS A 1 91 ? 8.975 10.258 -0.665 1.00 85.44 91 HIS A CA 1
ATOM 747 C C . HIS A 1 91 ? 8.127 10.670 0.549 1.00 85.44 91 HIS A C 1
ATOM 749 O O . HIS A 1 91 ? 8.614 10.541 1.675 1.00 85.44 91 HIS A O 1
ATOM 755 N N . ASN A 1 92 ? 6.865 11.059 0.333 1.00 89.81 92 ASN A N 1
ATOM 756 C CA . ASN A 1 92 ? 5.924 11.499 1.366 1.00 89.81 92 ASN A CA 1
ATOM 757 C C . ASN A 1 92 ? 5.312 10.337 2.162 1.00 89.81 92 ASN A C 1
ATOM 759 O O . ASN A 1 92 ? 4.526 10.582 3.075 1.00 89.81 92 ASN A O 1
ATOM 763 N N . VAL A 1 93 ? 5.645 9.081 1.840 1.00 89.62 93 VAL A N 1
ATOM 764 C CA . VAL A 1 93 ? 5.179 7.934 2.628 1.00 89.62 93 VAL A CA 1
ATOM 765 C C . VAL A 1 93 ? 5.647 8.080 4.088 1.00 89.62 93 VAL A C 1
ATOM 767 O O . VAL A 1 93 ? 6.844 8.319 4.315 1.00 89.62 93 VAL A O 1
ATOM 770 N N . PRO A 1 94 ? 4.747 7.912 5.079 1.00 91.00 94 PRO A N 1
ATOM 771 C CA . PRO A 1 94 ? 5.082 8.020 6.495 1.00 91.00 94 PRO A CA 1
ATOM 772 C C . PRO A 1 94 ? 6.211 7.075 6.912 1.00 91.00 94 PRO A C 1
ATOM 774 O O . PRO A 1 94 ? 6.295 5.938 6.445 1.00 91.00 94 PRO A O 1
ATOM 777 N N . VAL A 1 95 ? 7.053 7.516 7.850 1.00 90.38 95 VAL A N 1
ATOM 778 C CA . VAL A 1 95 ? 8.187 6.720 8.356 1.00 90.38 95 VAL A CA 1
ATOM 779 C C . VAL A 1 95 ? 7.723 5.373 8.922 1.00 90.38 95 VAL A C 1
ATOM 781 O O . VAL A 1 95 ? 8.313 4.349 8.592 1.00 90.38 95 VAL A O 1
ATOM 784 N N . GLY A 1 96 ? 6.626 5.349 9.688 1.00 89.31 96 GLY A N 1
ATOM 785 C CA . GLY A 1 96 ? 6.074 4.104 10.236 1.00 89.31 96 GLY A CA 1
ATOM 786 C C . GLY A 1 96 ? 5.629 3.112 9.155 1.00 89.31 96 GLY A C 1
ATOM 787 O O . GLY A 1 96 ? 5.851 1.910 9.285 1.00 89.31 96 GLY A O 1
ATOM 788 N N . ALA A 1 97 ? 5.082 3.601 8.038 1.00 90.81 97 ALA A N 1
ATOM 789 C CA . ALA A 1 97 ? 4.741 2.750 6.901 1.00 90.81 97 ALA A CA 1
ATOM 790 C C . ALA A 1 97 ? 6.001 2.152 6.254 1.00 90.81 97 ALA A C 1
ATOM 792 O O . ALA A 1 97 ? 6.042 0.946 6.016 1.00 90.81 97 ALA A O 1
ATOM 793 N N . LYS A 1 98 ? 7.054 2.958 6.041 1.00 89.94 98 LYS A N 1
ATOM 794 C CA . LYS A 1 98 ? 8.347 2.486 5.502 1.00 89.94 98 LYS A CA 1
ATOM 795 C C . LYS A 1 98 ? 8.957 1.391 6.382 1.00 89.94 98 LYS A C 1
ATOM 797 O O . LYS A 1 98 ? 9.275 0.319 5.878 1.00 89.94 98 LYS A O 1
ATOM 802 N N . GLN A 1 99 ? 9.012 1.614 7.695 1.00 90.81 99 GLN A N 1
ATOM 803 C CA . GLN A 1 99 ? 9.539 0.644 8.663 1.00 90.81 99 GLN A CA 1
ATOM 804 C C . GLN A 1 99 ? 8.749 -0.673 8.664 1.00 90.81 99 GLN A C 1
ATOM 806 O O . GLN A 1 99 ? 9.332 -1.757 8.708 1.00 90.81 99 GLN A O 1
ATOM 811 N N . ASN A 1 100 ? 7.418 -0.601 8.577 1.00 90.50 100 ASN A N 1
ATOM 812 C CA . ASN A 1 100 ? 6.576 -1.793 8.504 1.00 90.50 100 ASN A CA 1
ATOM 813 C C . ASN A 1 100 ? 6.763 -2.571 7.194 1.00 90.50 100 ASN A C 1
ATOM 815 O O . ASN A 1 100 ? 6.803 -3.802 7.226 1.00 90.50 100 ASN A O 1
ATOM 819 N N . ILE A 1 101 ? 6.910 -1.873 6.061 1.00 89.56 101 ILE A N 1
ATOM 820 C CA . ILE A 1 101 ? 7.247 -2.487 4.767 1.00 89.56 101 ILE A CA 1
ATOM 821 C C . ILE A 1 101 ? 8.593 -3.203 4.871 1.00 89.56 101 ILE A C 1
ATOM 823 O O . ILE A 1 101 ? 8.683 -4.381 4.540 1.00 89.56 101 ILE A O 1
ATOM 827 N N . GLU A 1 102 ? 9.627 -2.528 5.371 1.00 87.81 102 GLU A N 1
ATOM 828 C CA . GLU A 1 102 ? 10.965 -3.105 5.536 1.00 87.81 102 GLU A CA 1
ATOM 829 C C . GLU A 1 102 ? 10.933 -4.356 6.420 1.00 87.81 102 GLU A C 1
ATOM 831 O O . GLU A 1 102 ? 11.437 -5.408 6.025 1.00 87.81 102 GLU A O 1
ATOM 836 N N . LYS A 1 103 ? 10.257 -4.286 7.574 1.00 87.62 103 LYS A N 1
ATOM 837 C CA . LYS A 1 103 ? 10.069 -5.433 8.473 1.00 87.62 103 LYS A CA 1
ATOM 838 C C . LYS A 1 103 ? 9.355 -6.595 7.780 1.00 87.62 103 LYS A C 1
ATOM 840 O O . LYS A 1 103 ? 9.764 -7.744 7.942 1.00 87.62 103 LYS A O 1
ATOM 845 N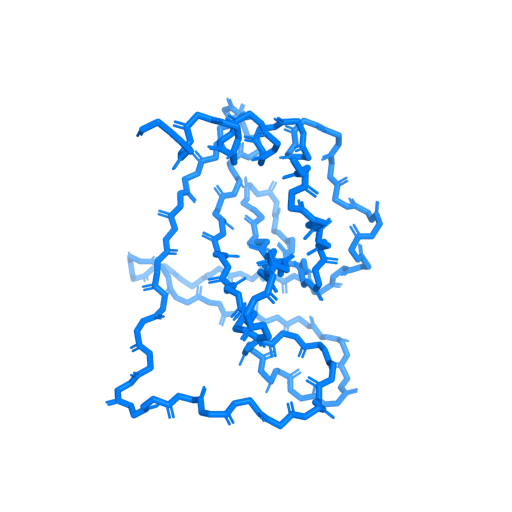 N . TYR A 1 104 ? 8.303 -6.315 7.008 1.00 86.25 104 TYR A N 1
ATOM 846 C CA . TYR A 1 104 ? 7.598 -7.338 6.234 1.00 86.25 104 TYR A CA 1
ATOM 847 C C . TYR A 1 104 ? 8.534 -8.013 5.226 1.00 86.25 104 TYR A C 1
ATOM 849 O O . TYR A 1 104 ? 8.587 -9.239 5.153 1.00 86.25 104 TYR A O 1
ATOM 857 N N . LEU A 1 105 ? 9.295 -7.220 4.470 1.00 82.44 105 LEU A N 1
ATOM 858 C CA . LEU A 1 105 ? 10.200 -7.717 3.436 1.00 82.44 105 LEU A CA 1
ATOM 859 C C . LEU A 1 105 ? 11.365 -8.530 4.008 1.00 82.44 105 LEU A C 1
ATOM 861 O O . LEU A 1 105 ? 11.788 -9.482 3.361 1.00 82.44 105 LEU A O 1
ATOM 865 N N . LEU A 1 106 ? 11.857 -8.194 5.203 1.00 81.62 106 LEU A N 1
ATOM 866 C CA . LEU A 1 106 ? 12.876 -8.982 5.902 1.00 81.62 106 LEU A CA 1
ATOM 867 C C . LEU A 1 106 ? 12.332 -10.343 6.358 1.00 81.62 106 LEU A C 1
ATOM 869 O O . LEU A 1 106 ? 12.993 -11.362 6.174 1.00 81.62 106 LEU A O 1
ATOM 873 N N . ASN A 1 107 ? 11.114 -10.370 6.905 1.00 76.81 107 ASN A N 1
ATOM 874 C CA . ASN A 1 107 ? 10.503 -11.594 7.431 1.00 76.81 107 ASN A CA 1
ATOM 875 C C . ASN A 1 107 ? 9.941 -12.516 6.338 1.00 76.81 107 ASN A C 1
ATOM 877 O O . ASN A 1 107 ? 9.830 -13.716 6.554 1.00 76.81 107 ASN A O 1
ATOM 881 N N . ALA A 1 108 ? 9.597 -11.982 5.163 1.00 63.72 108 ALA A N 1
ATOM 882 C CA . ALA A 1 108 ? 9.105 -12.761 4.024 1.00 63.72 108 ALA A CA 1
ATOM 883 C C . ALA A 1 108 ? 10.211 -13.524 3.257 1.00 63.72 108 ALA A C 1
ATOM 885 O O . ALA A 1 108 ? 9.918 -14.175 2.256 1.00 63.72 108 ALA A O 1
ATOM 886 N N . VAL A 1 109 ? 11.479 -13.401 3.674 1.00 50.66 109 VAL A N 1
A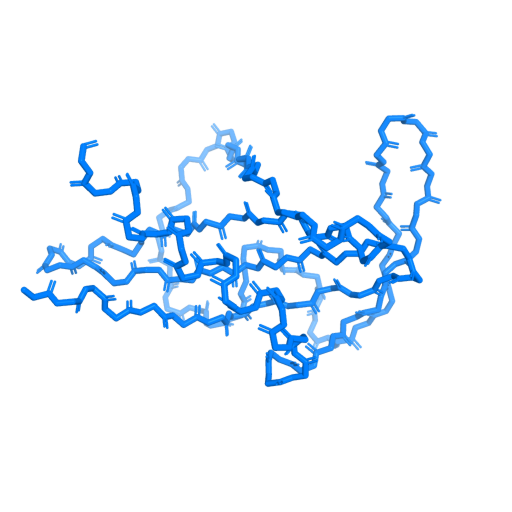TOM 887 C CA . VAL A 1 109 ? 12.651 -14.068 3.068 1.00 50.66 109 VAL A CA 1
ATOM 888 C C . VAL A 1 109 ? 13.026 -15.369 3.808 1.00 50.66 109 VAL A C 1
ATOM 890 O O . VAL A 1 109 ? 14.014 -16.005 3.445 1.00 50.66 109 VAL A O 1
ATOM 893 N N . VAL A 1 110 ? 12.228 -15.796 4.795 1.00 37.59 110 VAL A N 1
ATOM 894 C CA . VAL A 1 110 ? 12.373 -17.086 5.499 1.00 37.59 110 VAL A CA 1
ATOM 895 C C . VAL A 1 110 ? 11.344 -18.093 5.000 1.00 37.59 110 VAL A C 1
ATOM 897 O O . VAL A 1 110 ? 10.156 -17.712 4.900 1.00 37.59 110 VAL A O 1
#

Radius of gyration: 14.17 Å; chains: 1; bounding box: 41×30×35 Å